Protein AF-A0A3M2DP57-F1 (afdb_monomer_lite)

Foldseek 3Di:
DDDDDDDDDDDDPPPDDDDPPDDPDDDDPPPPDDDDDPPDPDDDDDPDDPDPDPPPDPQQDQQDCLPDQPQHHNRNPVDHSPVDPCAWDQCAQLGHRNHQDDPQFDWTRHGSDTDTDGGHVQFADPDPVGPGGHDGPPDPPRDPPGSDD

Radius of gyration: 32.66 Å; chains: 1; bounding box: 41×70×86 Å

pLDDT: mean 77.02, std 17.1, range [43.59, 98.0]

Secondary structure (DSSP, 8-state):
--PPPPP---------------------------------S------S-----TTS-PPP---SSS-S-SSS-SS-SSSTTTTS-TTT-TTSSSSTT-----TTEEEEEETTEEEEEEEPTTEE---TTSSS--EESSPSS--SS-S--

Sequence (149 aa):
MRAAEAPVTRWPLALAIVAAAGCSLEPFTLRFGGGAADAGPGAADAAADAGPRPDAAPPCVPVGPDDQCDEIDNDCNGIVDDAFDKQTDGNNCGVCGHRCASPGAIEQCVGGTCQFVECQPGFADLDPAAPGCEYLCPVFPPAPEDCNG

Structure (mmCIF, N/CA/C/O backbone):
data_AF-A0A3M2DP57-F1
#
_entry.id   AF-A0A3M2DP57-F1
#
loop_
_atom_site.group_PDB
_atom_site.id
_atom_site.type_symbol
_atom_site.label_atom_id
_atom_site.label_alt_id
_atom_site.label_comp_id
_atom_site.label_asym_id
_atom_site.label_entity_id
_atom_site.label_seq_id
_atom_site.pdbx_PDB_ins_code
_atom_site.Cartn_x
_atom_site.Cartn_y
_atom_site.Cartn_z
_atom_site.occupancy
_atom_site.B_iso_or_equiv
_atom_site.auth_seq_id
_atom_site.auth_comp_id
_atom_site.auth_asym_id
_atom_site.auth_atom_id
_atom_site.pdbx_PDB_model_num
ATOM 1 N N . MET A 1 1 ? -19.894 58.120 36.340 1.00 43.59 1 MET A N 1
ATOM 2 C CA . MET A 1 1 ? -19.537 59.229 35.433 1.00 43.59 1 MET A CA 1
ATOM 3 C C . MET A 1 1 ? -18.801 58.633 34.241 1.00 43.59 1 MET A C 1
ATOM 5 O O . MET A 1 1 ? -17.754 58.045 34.443 1.00 43.59 1 MET A O 1
ATOM 9 N N . ARG A 1 2 ? -19.449 58.699 33.069 1.00 51.62 2 ARG A N 1
ATOM 10 C CA . ARG A 1 2 ? -18.953 58.580 31.682 1.00 51.62 2 ARG A CA 1
ATOM 11 C C . ARG A 1 2 ? -17.757 57.647 31.405 1.00 51.62 2 ARG A C 1
ATOM 13 O O . ARG A 1 2 ? -16.611 58.056 31.531 1.00 51.62 2 ARG A O 1
ATOM 20 N N . ALA A 1 3 ? -18.057 56.449 30.900 1.00 49.97 3 ALA A N 1
ATOM 21 C CA . ALA A 1 3 ? -17.155 55.732 30.002 1.00 49.97 3 ALA A CA 1
ATOM 22 C C . ALA A 1 3 ? -17.168 56.444 28.636 1.00 49.97 3 ALA A C 1
ATOM 24 O O . ALA A 1 3 ? -18.238 56.799 28.142 1.00 49.97 3 ALA A O 1
ATOM 25 N N . ALA A 1 4 ? -15.989 56.726 28.085 1.00 53.91 4 ALA A N 1
ATOM 26 C CA . ALA A 1 4 ? -15.819 57.393 26.801 1.00 53.91 4 ALA A CA 1
ATOM 27 C C . ALA A 1 4 ? -16.024 56.393 25.653 1.00 53.91 4 ALA A C 1
ATOM 29 O O . ALA A 1 4 ? -15.380 55.347 25.608 1.00 53.91 4 ALA A O 1
ATOM 30 N N . GLU A 1 5 ? -16.929 56.724 24.738 1.00 56.44 5 GLU A N 1
ATOM 31 C CA . GLU A 1 5 ? -17.219 55.971 23.520 1.00 56.44 5 GLU A CA 1
ATOM 32 C C . GLU A 1 5 ? -16.161 56.326 22.458 1.00 56.44 5 GLU A C 1
ATOM 34 O O . GLU A 1 5 ? -15.931 57.503 22.173 1.00 56.44 5 GLU A O 1
ATOM 39 N N . ALA A 1 6 ? -15.478 55.327 21.893 1.00 59.09 6 ALA A N 1
ATOM 40 C CA . ALA A 1 6 ? -14.513 55.535 20.813 1.00 59.09 6 ALA A CA 1
ATOM 41 C C . ALA A 1 6 ? -15.238 55.745 19.462 1.00 59.09 6 ALA A C 1
ATOM 43 O O . ALA A 1 6 ? -16.198 55.025 19.174 1.00 59.09 6 ALA A O 1
ATOM 44 N N . PRO A 1 7 ? -14.802 56.688 18.604 1.00 58.41 7 PRO A N 1
ATOM 45 C CA . PRO A 1 7 ? -15.448 56.938 17.320 1.00 58.41 7 PRO A CA 1
ATOM 46 C C . PRO A 1 7 ? -15.090 55.856 16.291 1.00 58.41 7 PRO A C 1
ATOM 48 O O . PRO A 1 7 ? -13.930 55.687 15.916 1.00 58.41 7 PRO A O 1
ATOM 51 N N . VAL A 1 8 ? -16.106 55.146 15.797 1.00 61.19 8 VAL A N 1
ATOM 52 C CA . VAL A 1 8 ? -15.981 54.182 14.695 1.00 61.19 8 VAL A CA 1
ATOM 53 C C . VAL A 1 8 ? -15.834 54.957 13.381 1.00 61.19 8 VAL A C 1
ATOM 55 O O . VAL A 1 8 ? -16.804 55.496 12.846 1.00 61.19 8 VAL A O 1
ATOM 58 N N . THR A 1 9 ? -14.612 55.055 12.861 1.00 55.94 9 THR A N 1
ATOM 59 C CA . THR A 1 9 ? -14.319 55.690 11.571 1.00 55.94 9 THR A CA 1
ATOM 60 C C . THR A 1 9 ? -14.750 54.774 10.425 1.00 55.94 9 THR A C 1
ATOM 62 O O . THR A 1 9 ? -14.180 53.714 10.183 1.00 55.94 9 THR A O 1
ATOM 65 N N . ARG A 1 10 ? -15.800 55.183 9.707 1.00 61.12 10 ARG A N 1
ATOM 66 C CA . ARG A 1 10 ? -16.290 54.509 8.498 1.00 61.12 10 ARG A CA 1
ATOM 67 C C . ARG A 1 10 ? -15.379 54.852 7.321 1.00 61.12 10 ARG A C 1
ATOM 69 O O . ARG A 1 10 ? -15.424 55.970 6.815 1.00 61.12 10 ARG A O 1
ATOM 76 N N . TRP A 1 11 ? -14.563 53.896 6.895 1.00 54.16 11 TRP A N 1
ATOM 77 C CA . TRP A 1 11 ? -13.796 53.993 5.654 1.00 54.16 11 TRP A CA 1
ATOM 78 C C . TRP A 1 11 ? -14.711 53.634 4.475 1.00 54.16 11 TRP A C 1
ATOM 80 O O . TRP A 1 11 ? -15.360 52.585 4.528 1.00 54.16 11 TRP A O 1
ATOM 90 N N . PRO A 1 12 ? -14.812 54.460 3.418 1.00 58.78 12 PRO A N 1
ATOM 91 C CA . PRO A 1 12 ? -15.545 54.061 2.228 1.00 58.78 12 PRO A CA 1
ATOM 92 C C . PRO A 1 12 ? -14.746 52.965 1.511 1.00 58.78 12 PRO A C 1
ATOM 94 O O . PRO A 1 12 ? -13.610 53.192 1.096 1.00 58.78 12 PRO A O 1
ATOM 97 N N . LEU A 1 13 ? -15.337 51.773 1.372 1.00 62.19 13 LEU A N 1
ATOM 98 C CA . LEU A 1 13 ? -14.846 50.743 0.456 1.00 62.19 13 LEU A CA 1
ATOM 99 C C . LEU A 1 13 ? -14.887 51.322 -0.967 1.00 62.19 13 LEU A C 1
ATOM 101 O O . LEU A 1 13 ? -15.946 51.399 -1.590 1.00 62.19 13 LEU A O 1
ATOM 105 N N . ALA A 1 14 ? -13.737 51.749 -1.479 1.00 62.31 14 ALA A N 1
ATOM 106 C CA . ALA A 1 14 ? -13.560 51.986 -2.900 1.00 62.31 14 ALA A CA 1
ATOM 107 C C . ALA A 1 14 ? -13.468 50.617 -3.588 1.00 62.31 14 ALA A C 1
ATOM 109 O O . ALA A 1 14 ? -12.487 49.891 -3.426 1.00 62.31 14 ALA A O 1
ATOM 110 N N . LEU A 1 15 ? -14.521 50.242 -4.315 1.00 63.38 15 LEU A N 1
ATOM 111 C CA . LEU A 1 15 ? -14.563 49.025 -5.118 1.00 63.38 15 LEU A CA 1
ATOM 112 C C . LEU A 1 15 ? -13.632 49.210 -6.328 1.00 63.38 15 LEU A C 1
ATOM 114 O O . LEU A 1 15 ? -13.990 49.862 -7.308 1.00 63.38 15 LEU A O 1
ATOM 118 N N . ALA A 1 16 ? -12.412 48.684 -6.237 1.00 62.88 16 ALA A N 1
ATOM 119 C CA . ALA A 1 16 ? -11.474 48.654 -7.351 1.00 62.88 16 ALA A CA 1
ATOM 120 C C . ALA A 1 16 ? -11.953 47.625 -8.389 1.00 62.88 16 ALA A C 1
ATOM 122 O O . ALA A 1 16 ? -11.955 46.422 -8.136 1.00 62.88 16 ALA A O 1
ATOM 123 N N . ILE A 1 17 ? -12.386 48.107 -9.555 1.00 68.25 17 ILE A N 1
ATOM 124 C CA . ILE A 1 17 ? -12.740 47.270 -10.705 1.00 68.25 17 ILE A CA 1
ATOM 125 C C . ILE A 1 17 ? -11.437 46.703 -11.283 1.00 68.25 17 ILE A C 1
ATOM 127 O O . ILE A 1 17 ? -10.665 47.423 -11.915 1.00 68.25 17 ILE A O 1
ATOM 131 N N . VAL A 1 18 ? -11.182 45.414 -11.055 1.00 69.75 18 VAL A N 1
ATOM 132 C CA . VAL A 1 18 ? -10.095 44.676 -11.711 1.00 69.75 18 VAL A CA 1
ATOM 133 C C . VAL A 1 18 ? -10.538 44.369 -13.141 1.00 69.75 18 VAL A C 1
ATOM 135 O O . VAL A 1 18 ? -11.398 43.522 -13.368 1.00 69.75 18 VAL A O 1
ATOM 138 N N . ALA A 1 19 ? -9.973 45.081 -14.115 1.00 65.31 19 ALA A N 1
ATOM 139 C CA . ALA A 1 19 ? -10.134 44.748 -15.524 1.00 65.31 19 ALA A CA 1
ATOM 140 C C . ALA A 1 19 ? -9.320 43.481 -15.829 1.00 65.31 19 ALA A C 1
ATOM 142 O O . ALA A 1 19 ? -8.095 43.526 -15.926 1.00 65.31 19 ALA A O 1
ATOM 143 N N . ALA A 1 20 ? -10.001 42.342 -15.953 1.00 62.62 20 ALA A N 1
ATOM 144 C CA . ALA A 1 20 ? -9.396 41.114 -16.445 1.00 62.62 20 ALA A CA 1
ATOM 145 C C . ALA A 1 20 ? -9.067 41.280 -17.937 1.00 62.62 20 ALA A C 1
ATOM 147 O O . ALA A 1 20 ? -9.943 41.179 -18.796 1.00 62.62 20 ALA A O 1
ATOM 148 N N . ALA A 1 21 ? -7.800 41.546 -18.253 1.00 66.62 21 ALA A N 1
ATOM 149 C CA . ALA A 1 21 ? -7.270 41.312 -19.587 1.00 66.62 21 ALA A CA 1
ATOM 150 C C . ALA A 1 21 ? -7.218 39.790 -19.795 1.00 66.62 21 ALA A C 1
ATOM 152 O O . ALA A 1 21 ? -6.297 39.121 -19.332 1.00 66.62 21 ALA A O 1
ATOM 153 N N . GLY A 1 22 ? -8.264 39.234 -20.408 1.00 62.00 22 GLY A N 1
ATOM 154 C CA . GLY A 1 22 ? -8.309 37.823 -20.773 1.00 62.00 22 GLY A CA 1
ATOM 155 C C . GLY A 1 22 ? -7.191 37.489 -21.760 1.00 62.00 22 GLY A C 1
ATOM 156 O O . GLY A 1 22 ? -6.996 38.194 -22.750 1.00 62.00 22 GLY A O 1
ATOM 157 N N . CYS A 1 23 ? -6.450 36.416 -21.495 1.00 65.19 23 CYS A N 1
ATOM 158 C CA . CYS A 1 23 ? -5.516 35.846 -22.457 1.00 65.19 23 CYS A CA 1
ATOM 159 C C . CYS A 1 23 ? -6.301 35.326 -23.673 1.00 65.19 23 CYS A C 1
ATOM 161 O O . CYS A 1 23 ? -7.215 34.516 -23.522 1.00 65.19 23 CYS A O 1
ATOM 163 N N . SER A 1 24 ? -5.946 35.780 -24.877 1.00 66.25 24 SER A N 1
ATOM 164 C CA . SER A 1 24 ? -6.467 35.220 -26.125 1.00 66.25 24 SER A CA 1
ATOM 165 C C . SER A 1 24 ? -5.824 33.852 -26.345 1.00 66.25 24 SER A C 1
ATOM 167 O O . SER A 1 24 ? -4.682 33.771 -26.788 1.00 66.25 24 SER A O 1
ATOM 169 N N . LEU A 1 25 ? -6.535 32.782 -25.994 1.00 63.25 25 LEU A N 1
ATOM 170 C CA . LEU A 1 25 ? -6.135 31.426 -26.357 1.00 63.25 25 LEU A CA 1
ATOM 171 C C . LEU A 1 25 ? -6.361 31.262 -27.862 1.00 63.25 25 LEU A C 1
ATOM 173 O O . LEU A 1 25 ? -7.502 31.271 -28.326 1.00 63.25 25 LEU A O 1
ATOM 177 N N . GLU A 1 26 ? -5.277 31.160 -28.628 1.00 64.81 26 GLU A N 1
ATOM 178 C CA . GLU A 1 26 ? -5.367 30.814 -30.042 1.00 64.81 26 GLU A CA 1
ATOM 179 C C . GLU A 1 26 ? -5.900 29.378 -30.166 1.00 64.81 26 GLU A C 1
ATOM 181 O O . GLU A 1 26 ? -5.343 28.457 -29.559 1.00 64.81 26 GLU A O 1
ATOM 186 N N . PRO A 1 27 ? -6.994 29.155 -30.913 1.00 63.81 27 PRO A N 1
ATOM 187 C CA . PRO A 1 27 ? -7.506 27.816 -31.129 1.00 63.81 27 PRO A CA 1
ATOM 188 C C . PRO A 1 27 ? -6.470 27.024 -31.927 1.00 63.81 27 PRO A C 1
ATOM 190 O O . PRO A 1 27 ? -6.084 27.406 -33.033 1.00 63.81 27 PRO A O 1
ATOM 193 N N . PHE A 1 28 ? -6.034 25.900 -31.366 1.00 58.75 28 PHE A N 1
ATOM 194 C CA . PHE A 1 28 ? -5.302 24.864 -32.081 1.00 58.75 28 PHE A CA 1
ATOM 195 C C . PHE A 1 28 ? -6.078 24.525 -33.361 1.00 58.75 28 PHE A C 1
ATOM 197 O O . PHE A 1 28 ? -7.156 23.933 -33.331 1.00 58.75 28 PHE A O 1
ATOM 204 N N . THR A 1 29 ? -5.555 24.929 -34.517 1.00 58.56 29 THR A N 1
ATOM 205 C CA . THR A 1 29 ? -6.132 24.524 -35.798 1.00 58.56 29 THR A CA 1
ATOM 206 C C . THR A 1 29 ? -5.654 23.112 -36.098 1.00 58.56 29 THR A C 1
ATOM 208 O O . THR A 1 29 ? -4.724 22.882 -36.866 1.00 58.56 29 THR A O 1
ATOM 211 N N . LEU A 1 30 ? -6.304 22.125 -35.479 1.00 54.03 30 LEU A N 1
ATOM 212 C CA . LEU A 1 30 ? -6.246 20.761 -35.984 1.00 54.03 30 LEU A CA 1
ATOM 213 C C . LEU A 1 30 ? -6.948 20.765 -37.341 1.00 54.03 30 LEU A C 1
ATOM 215 O O . LEU A 1 30 ? -8.173 20.682 -37.441 1.00 54.03 30 LEU A O 1
ATOM 219 N N . ARG A 1 31 ? -6.154 20.935 -38.399 1.00 60.22 31 ARG A N 1
ATOM 220 C CA . ARG A 1 31 ? -6.583 20.818 -39.789 1.00 60.22 31 ARG A CA 1
ATOM 221 C C . ARG A 1 31 ? -6.932 19.358 -40.071 1.00 60.22 31 ARG A C 1
ATOM 223 O O . ARG A 1 31 ? -6.192 18.641 -40.731 1.00 60.22 31 ARG A O 1
ATOM 230 N N . PHE A 1 32 ? -8.096 18.931 -39.598 1.00 58.50 32 PHE A N 1
ATOM 231 C CA . PHE A 1 32 ? -8.796 17.763 -40.109 1.00 58.50 32 PHE A CA 1
ATOM 232 C C . PHE A 1 32 ? -9.447 18.150 -41.442 1.00 58.50 32 PHE A C 1
ATOM 234 O O . PHE A 1 32 ? -10.634 18.449 -41.526 1.00 58.50 32 PHE A O 1
ATOM 241 N N . GLY A 1 33 ? -8.628 18.218 -42.488 1.00 51.97 33 GLY A N 1
ATOM 242 C CA . GLY A 1 33 ? -9.067 18.298 -43.878 1.00 51.97 33 GLY A CA 1
ATOM 243 C C . GLY A 1 33 ? -8.444 17.131 -44.628 1.00 51.97 33 GLY A C 1
ATOM 244 O O . GLY A 1 33 ? -7.235 17.121 -44.825 1.00 51.97 33 GLY A O 1
ATOM 245 N N . GLY A 1 34 ? -9.262 16.128 -44.943 1.00 59.47 34 GLY A N 1
ATOM 246 C CA . GLY A 1 34 ? -8.829 14.823 -45.431 1.00 59.47 34 GLY A CA 1
ATOM 247 C C . GLY A 1 34 ? -8.303 14.770 -46.870 1.00 59.47 34 GLY A C 1
ATOM 248 O O . GLY A 1 34 ? -8.452 15.707 -47.653 1.00 59.47 34 GLY A O 1
ATOM 249 N N . GLY A 1 35 ? -7.752 13.592 -47.185 1.00 53.16 35 GLY A N 1
ATOM 250 C CA . GLY A 1 35 ? -7.231 13.158 -48.487 1.00 53.16 35 GLY A CA 1
ATOM 251 C C . GLY A 1 35 ? -5.698 13.092 -48.464 1.00 53.16 35 GLY A C 1
ATOM 252 O O . GLY A 1 35 ? -5.065 14.114 -48.264 1.00 53.16 35 GLY A O 1
ATOM 253 N N . ALA A 1 36 ? -5.014 11.960 -48.621 1.00 56.41 36 ALA A N 1
ATOM 254 C CA . ALA A 1 36 ? -5.381 10.701 -49.247 1.00 56.41 36 ALA A CA 1
ATOM 255 C C . ALA A 1 36 ? -4.706 9.526 -48.522 1.00 56.41 36 ALA A C 1
ATOM 257 O O . ALA A 1 36 ? -3.562 9.615 -48.081 1.00 56.41 36 ALA A O 1
ATOM 258 N N . ALA A 1 37 ? -5.444 8.426 -48.407 1.00 57.41 37 ALA A N 1
ATOM 259 C CA . ALA A 1 37 ? -4.877 7.132 -48.092 1.00 57.41 37 ALA A CA 1
ATOM 260 C C . ALA A 1 37 ? -4.256 6.564 -49.372 1.00 57.41 37 ALA A C 1
ATOM 262 O O . ALA A 1 37 ? -4.994 6.195 -50.279 1.00 57.41 37 ALA A O 1
ATOM 263 N N . ASP A 1 38 ? -2.932 6.452 -49.403 1.00 55.62 38 ASP A N 1
ATOM 264 C CA . ASP A 1 38 ? -2.223 5.534 -50.294 1.00 55.62 38 ASP A CA 1
ATOM 265 C C . ASP A 1 38 ? -1.556 4.457 -49.430 1.00 55.62 38 ASP A C 1
ATOM 267 O O . ASP A 1 38 ? -0.339 4.388 -49.277 1.00 55.62 38 ASP A O 1
ATOM 271 N N . ALA A 1 39 ? -2.385 3.611 -48.813 1.00 57.97 39 ALA A N 1
ATOM 272 C CA . ALA A 1 39 ? -1.919 2.347 -48.262 1.00 57.97 39 ALA A CA 1
ATOM 273 C C . ALA A 1 39 ? -1.756 1.356 -49.424 1.00 57.97 39 ALA A C 1
ATOM 275 O O . ALA A 1 39 ? -2.674 0.608 -49.763 1.00 57.97 39 ALA A O 1
ATOM 276 N N . GLY A 1 40 ? -0.592 1.386 -50.075 1.00 53.91 40 GLY A N 1
ATOM 277 C CA . GLY A 1 40 ? -0.171 0.298 -50.954 1.00 53.91 40 GLY A CA 1
ATOM 278 C C . GLY A 1 40 ? 0.056 -0.987 -50.141 1.00 53.91 40 GLY A C 1
ATOM 279 O O . GLY A 1 40 ? 0.523 -0.910 -49.001 1.00 53.91 40 GLY A O 1
ATOM 280 N N . PRO A 1 41 ? -0.256 -2.182 -50.675 1.00 58.31 41 PRO A N 1
ATOM 281 C CA . PRO A 1 41 ? 0.013 -3.425 -49.975 1.00 58.31 41 PRO A CA 1
ATOM 282 C C . PRO A 1 41 ? 1.495 -3.758 -50.155 1.00 58.31 41 PRO A C 1
ATOM 284 O O . PRO A 1 41 ? 1.904 -4.264 -51.197 1.00 58.31 41 PRO A O 1
ATOM 287 N N . GLY A 1 42 ? 2.309 -3.441 -49.153 1.00 56.91 42 GLY A N 1
ATOM 288 C CA . GLY A 1 42 ? 3.719 -3.824 -49.147 1.00 56.91 42 GLY A CA 1
ATOM 289 C C . GLY A 1 42 ? 4.621 -2.779 -48.519 1.00 56.91 42 GLY A C 1
ATOM 290 O O . GLY A 1 42 ? 5.307 -2.048 -49.221 1.00 56.91 42 GLY A O 1
ATOM 291 N N . ALA A 1 43 ? 4.655 -2.758 -47.193 1.00 52.19 43 ALA A N 1
ATOM 292 C CA . ALA A 1 43 ? 5.807 -2.264 -46.454 1.00 52.19 43 ALA A CA 1
ATOM 293 C C . ALA A 1 43 ? 6.052 -3.223 -45.285 1.00 52.19 43 ALA A C 1
ATOM 295 O O . ALA A 1 43 ? 5.729 -2.944 -44.134 1.00 52.19 43 ALA A O 1
ATOM 296 N N . ALA A 1 44 ? 6.566 -4.406 -45.623 1.00 56.47 44 ALA A N 1
ATOM 297 C CA . ALA A 1 44 ? 7.563 -5.006 -44.758 1.00 56.47 44 ALA A CA 1
ATOM 298 C C . ALA A 1 44 ? 8.821 -4.133 -44.899 1.00 56.47 44 ALA A C 1
ATOM 300 O O . ALA A 1 44 ? 9.171 -3.742 -46.011 1.00 56.47 44 ALA A O 1
ATOM 301 N N . ASP A 1 45 ? 9.441 -3.819 -43.766 1.00 60.91 45 ASP A N 1
ATOM 302 C CA . ASP A 1 45 ? 10.787 -3.252 -43.638 1.00 60.91 45 ASP A CA 1
ATOM 303 C C . ASP A 1 45 ? 10.958 -1.745 -43.912 1.00 60.91 45 ASP 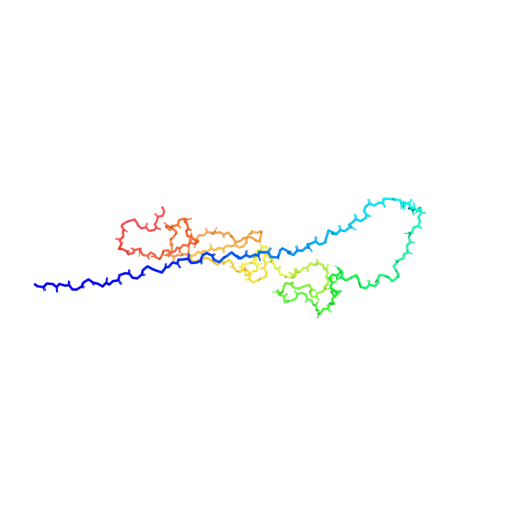A C 1
ATOM 305 O O . ASP A 1 45 ? 11.366 -1.303 -44.983 1.00 60.91 45 ASP A O 1
ATOM 309 N N . ALA A 1 46 ? 10.775 -0.955 -42.850 1.00 54.00 46 ALA A N 1
ATOM 310 C CA . ALA A 1 46 ? 11.559 0.263 -42.623 1.00 54.00 46 ALA A CA 1
ATOM 311 C C . ALA A 1 46 ? 11.783 0.481 -41.116 1.00 54.00 46 ALA A C 1
ATOM 313 O O . ALA A 1 46 ? 11.376 1.482 -40.530 1.00 54.00 46 ALA A O 1
ATOM 314 N N . ALA A 1 47 ? 12.441 -0.487 -40.476 1.00 59.53 47 ALA A N 1
ATOM 315 C CA . ALA A 1 47 ? 13.214 -0.228 -39.268 1.00 59.53 47 ALA A CA 1
ATOM 316 C C . ALA A 1 47 ? 14.579 0.342 -39.690 1.00 59.53 47 ALA A C 1
ATOM 318 O O . ALA A 1 47 ? 15.582 -0.363 -39.722 1.00 59.53 47 ALA A O 1
ATOM 319 N N . ALA A 1 48 ? 14.596 1.609 -40.085 1.00 56.81 48 ALA A N 1
ATOM 320 C CA . ALA A 1 48 ? 15.796 2.430 -40.176 1.00 56.81 48 ALA A CA 1
ATOM 321 C C . ALA A 1 48 ? 15.328 3.886 -40.088 1.00 56.81 48 ALA A C 1
ATOM 323 O O . ALA A 1 48 ? 14.489 4.306 -40.876 1.00 56.81 48 ALA A O 1
ATOM 324 N N . ASP A 1 49 ? 15.820 4.617 -39.092 1.00 57.88 49 ASP A N 1
ATOM 325 C CA . ASP A 1 49 ? 15.493 6.022 -38.804 1.00 57.88 49 ASP A CA 1
ATOM 326 C C . ASP A 1 49 ? 14.128 6.321 -38.166 1.00 57.88 49 ASP A C 1
ATOM 328 O O . ASP A 1 49 ? 13.524 7.373 -38.382 1.00 57.88 49 ASP A O 1
ATOM 332 N N . ALA A 1 50 ? 13.706 5.479 -37.220 1.00 58.34 50 ALA A N 1
ATOM 333 C CA . ALA A 1 50 ? 13.002 6.025 -36.064 1.00 58.34 50 ALA A CA 1
ATOM 334 C C . ALA A 1 50 ? 14.040 6.728 -35.175 1.00 58.34 50 ALA A C 1
ATOM 336 O O . ALA A 1 50 ? 14.599 6.131 -34.257 1.00 58.34 50 ALA A O 1
ATOM 337 N N . GLY A 1 51 ? 14.329 7.999 -35.471 1.00 57.22 51 GLY A N 1
ATOM 338 C CA . GLY A 1 51 ? 14.970 8.876 -34.492 1.00 57.22 51 GLY A CA 1
ATOM 339 C C . GLY A 1 51 ? 14.179 8.864 -33.172 1.00 57.22 51 GLY A C 1
ATOM 340 O O . GLY A 1 51 ? 13.004 8.474 -33.180 1.00 57.22 51 GLY A O 1
ATOM 341 N N . PRO A 1 52 ? 14.784 9.269 -32.039 1.00 57.84 52 PRO A N 1
ATOM 342 C CA . PRO A 1 52 ? 14.095 9.283 -30.755 1.00 57.84 52 PRO A CA 1
ATOM 343 C C . PRO A 1 52 ? 12.801 10.072 -30.914 1.00 57.84 52 PRO A C 1
ATOM 345 O O . PRO A 1 52 ? 12.826 11.271 -31.202 1.00 57.84 52 PRO A O 1
ATOM 348 N N . ARG A 1 53 ? 11.658 9.390 -30.803 1.00 54.00 53 ARG A N 1
ATOM 349 C CA . ARG A 1 53 ? 10.386 10.097 -30.719 1.00 54.00 53 ARG A CA 1
ATOM 350 C C . ARG A 1 53 ? 10.485 10.922 -29.433 1.00 54.00 53 ARG A C 1
ATOM 352 O O . ARG A 1 53 ? 10.784 10.329 -28.401 1.00 54.00 53 ARG A O 1
ATOM 359 N N . PRO A 1 54 ? 10.267 12.243 -29.458 1.00 55.59 54 PRO A N 1
ATOM 360 C CA . PRO A 1 54 ? 10.290 13.058 -28.240 1.00 55.59 54 PRO A CA 1
ATOM 361 C C . PRO A 1 54 ? 9.207 12.634 -27.228 1.00 55.59 54 PRO A C 1
ATOM 363 O O . PRO A 1 54 ? 9.262 13.036 -26.071 1.00 55.59 54 PRO A O 1
ATOM 366 N N . ASP A 1 55 ? 8.274 11.784 -27.668 1.00 58.41 55 ASP A N 1
ATOM 367 C CA . ASP A 1 55 ? 7.195 11.194 -26.878 1.00 58.41 55 ASP A CA 1
ATOM 368 C C . ASP A 1 55 ? 7.469 9.723 -26.500 1.00 58.41 55 ASP A C 1
ATOM 370 O O . ASP A 1 55 ? 6.673 9.105 -25.795 1.00 58.41 55 ASP A O 1
ATOM 374 N N . ALA A 1 56 ? 8.567 9.129 -26.989 1.00 60.66 56 ALA A N 1
ATOM 375 C CA . ALA A 1 56 ? 9.045 7.864 -26.454 1.00 60.66 56 ALA A CA 1
ATOM 376 C C . ALA A 1 56 ? 9.731 8.177 -25.127 1.00 60.66 56 ALA A C 1
ATOM 378 O O . ALA A 1 56 ? 10.664 8.982 -25.091 1.00 60.66 56 ALA A O 1
ATOM 379 N N . ALA A 1 57 ? 9.266 7.538 -24.050 1.00 64.44 57 ALA A N 1
ATOM 380 C CA . ALA A 1 57 ? 10.023 7.468 -22.807 1.00 64.44 57 ALA A CA 1
ATOM 381 C C . ALA A 1 57 ? 11.504 7.193 -23.139 1.00 64.44 57 ALA A C 1
ATOM 383 O O . ALA A 1 57 ? 11.768 6.458 -24.104 1.00 64.44 57 ALA A O 1
ATOM 384 N N . PRO A 1 58 ? 12.462 7.816 -22.422 1.00 68.06 58 PRO A N 1
ATOM 385 C CA . PRO A 1 58 ? 13.878 7.598 -22.688 1.00 68.06 58 PRO A CA 1
ATOM 386 C C . PRO A 1 58 ? 14.142 6.093 -22.802 1.00 68.06 58 PRO A C 1
ATOM 388 O O . PRO A 1 58 ? 13.528 5.323 -22.058 1.00 68.06 58 PRO A O 1
ATOM 391 N N . PRO A 1 59 ? 14.986 5.657 -23.756 1.00 77.69 59 PRO A N 1
ATOM 392 C CA . PRO A 1 59 ? 15.255 4.240 -23.924 1.00 77.69 59 PRO A CA 1
ATOM 393 C C . PRO A 1 59 ? 15.729 3.687 -22.581 1.00 77.69 59 PRO A C 1
ATOM 395 O O . PRO A 1 59 ? 16.693 4.205 -22.016 1.00 77.69 59 PRO A O 1
ATOM 398 N N . CYS A 1 60 ? 15.021 2.682 -22.068 1.00 85.56 60 CYS A N 1
ATOM 399 C CA . CYS A 1 60 ? 15.457 1.953 -20.889 1.00 85.56 60 CYS A CA 1
ATOM 400 C C . CYS A 1 60 ? 16.848 1.380 -21.188 1.00 85.56 60 CYS A C 1
ATOM 402 O O . CYS A 1 60 ? 17.053 0.736 -22.222 1.00 85.56 60 CYS A O 1
ATOM 404 N N . VAL A 1 61 ? 17.820 1.684 -20.333 1.00 89.62 61 VAL A N 1
ATOM 405 C CA . VAL A 1 61 ? 19.179 1.149 -20.432 1.00 89.62 61 VAL A CA 1
ATOM 406 C C . VAL A 1 61 ? 19.337 0.167 -19.280 1.00 89.62 61 VAL A C 1
ATOM 408 O O . VAL A 1 61 ? 19.276 0.628 -18.143 1.00 89.62 61 VAL A O 1
ATOM 411 N N . PRO A 1 62 ? 19.564 -1.135 -19.539 1.00 91.69 62 PRO A N 1
ATOM 412 C CA . PRO A 1 62 ? 19.729 -2.104 -18.466 1.00 91.69 62 PRO A CA 1
ATOM 413 C C . PRO A 1 62 ? 20.924 -1.720 -17.595 1.00 91.69 62 PRO A C 1
ATOM 415 O O . PRO A 1 62 ? 22.063 -1.664 -18.075 1.00 91.69 62 PRO A O 1
ATOM 418 N N . VAL A 1 63 ? 20.664 -1.432 -16.325 1.00 90.94 63 VAL A N 1
ATOM 419 C CA . VAL A 1 63 ? 21.682 -1.092 -15.323 1.00 90.94 63 VAL A CA 1
ATOM 420 C C . VAL A 1 63 ? 22.022 -2.281 -14.426 1.00 90.94 63 VAL A C 1
ATOM 422 O O . VAL A 1 63 ? 23.048 -2.247 -13.745 1.00 90.94 63 VAL A O 1
ATOM 425 N N . GLY A 1 64 ? 21.230 -3.354 -14.470 1.00 90.69 64 GLY A N 1
ATOM 426 C CA . GLY A 1 64 ? 21.445 -4.554 -13.668 1.00 90.69 64 GLY A CA 1
ATOM 427 C C . GLY A 1 64 ? 20.236 -5.489 -13.675 1.00 90.69 64 GLY A C 1
ATOM 428 O O . GLY A 1 64 ? 19.340 -5.307 -14.491 1.00 90.69 64 GLY A O 1
ATOM 429 N N . PRO A 1 65 ? 20.222 -6.516 -12.808 1.00 92.50 65 PRO A N 1
ATOM 430 C CA . PRO A 1 65 ? 18.982 -7.194 -12.453 1.00 92.50 65 PRO A CA 1
ATOM 431 C C . PRO A 1 65 ? 18.073 -6.253 -11.653 1.00 92.50 65 PRO A C 1
ATOM 433 O O . PRO A 1 65 ? 18.541 -5.270 -11.077 1.00 92.50 65 PRO A O 1
ATOM 436 N N . ASP A 1 66 ? 16.798 -6.608 -11.559 1.00 92.62 66 ASP A N 1
ATOM 437 C CA . ASP A 1 66 ? 15.792 -5.842 -10.826 1.00 92.62 66 ASP A CA 1
ATOM 438 C C . ASP A 1 66 ? 15.854 -6.104 -9.308 1.00 92.62 66 ASP A C 1
ATOM 440 O O . ASP A 1 66 ? 14.936 -6.620 -8.682 1.00 92.62 66 ASP A O 1
ATOM 444 N N . ASP A 1 67 ? 17.013 -5.845 -8.701 1.00 93.00 67 ASP A N 1
ATOM 445 C CA . ASP A 1 67 ? 17.316 -6.153 -7.295 1.00 93.00 67 ASP A CA 1
ATOM 446 C C . ASP A 1 67 ? 17.044 -4.998 -6.320 1.00 93.00 67 ASP A C 1
ATOM 448 O O . 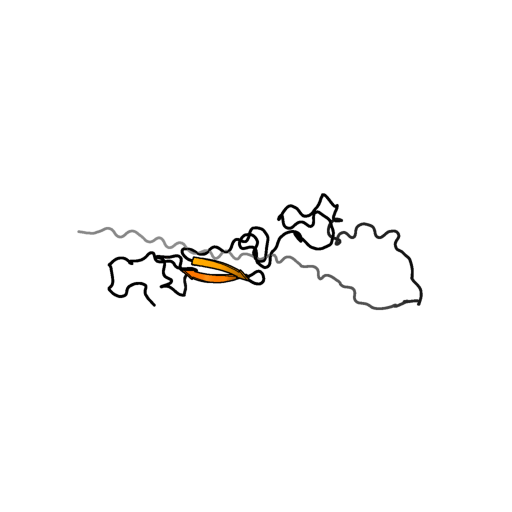ASP A 1 67 ? 17.324 -5.099 -5.119 1.00 93.00 67 ASP A O 1
ATOM 452 N N . GLN A 1 68 ? 16.474 -3.911 -6.829 1.00 93.12 68 GLN A N 1
ATOM 453 C CA . GLN A 1 68 ? 16.060 -2.728 -6.088 1.00 93.12 68 GLN A CA 1
ATOM 454 C C . GLN A 1 68 ? 14.570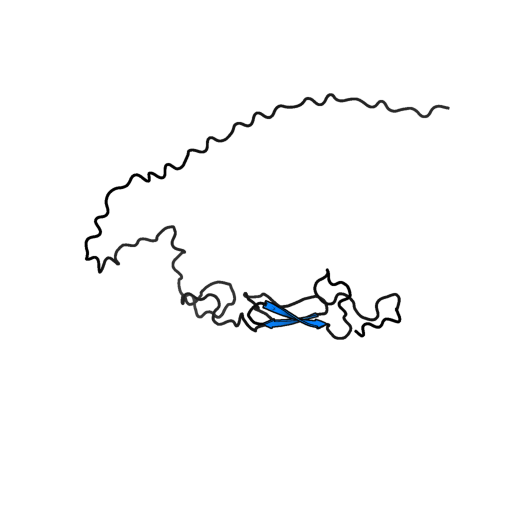 -2.514 -6.327 1.00 93.12 68 GLN A C 1
ATOM 456 O O . GLN A 1 68 ? 14.119 -2.635 -7.450 1.00 93.12 68 GLN A O 1
ATOM 461 N N . CYS A 1 69 ? 13.819 -2.249 -5.256 1.00 94.12 69 CYS A N 1
ATOM 462 C CA . CYS A 1 69 ? 12.390 -1.941 -5.332 1.00 94.12 69 CYS A CA 1
ATOM 463 C C . CYS A 1 69 ? 12.255 -0.414 -5.408 1.00 94.12 69 CYS A C 1
ATOM 465 O O . CYS A 1 69 ? 11.944 0.235 -4.402 1.00 94.12 69 CYS A O 1
ATOM 467 N N . ASP A 1 70 ? 12.652 0.167 -6.537 1.00 93.62 70 ASP A N 1
ATOM 468 C CA . ASP A 1 70 ? 12.801 1.614 -6.737 1.00 93.62 70 ASP A CA 1
ATOM 469 C C . ASP A 1 70 ? 11.836 2.195 -7.780 1.00 93.62 70 ASP A C 1
ATOM 471 O O . ASP A 1 70 ? 11.912 3.390 -8.080 1.00 93.62 70 ASP A O 1
ATOM 475 N N . GLU A 1 71 ? 10.881 1.387 -8.248 1.00 92.94 71 GLU A N 1
ATOM 476 C CA . GLU A 1 71 ? 9.896 1.740 -9.274 1.00 92.94 71 GLU A CA 1
ATOM 477 C C . GLU A 1 71 ? 10.526 1.997 -10.655 1.00 92.94 71 GLU A C 1
ATOM 479 O O . GLU A 1 71 ? 9.922 2.657 -11.513 1.00 92.94 71 GLU A O 1
ATOM 484 N N . ILE A 1 72 ? 11.726 1.459 -10.895 1.00 92.06 72 ILE A N 1
ATOM 485 C CA . ILE A 1 72 ? 12.442 1.513 -12.171 1.00 92.06 72 ILE A CA 1
ATOM 486 C C . ILE A 1 72 ? 12.625 0.086 -12.701 1.00 92.06 72 ILE A C 1
ATOM 488 O O . ILE A 1 72 ? 12.855 -0.852 -11.959 1.00 92.06 72 ILE A O 1
ATOM 492 N N . ASP A 1 73 ? 12.504 -0.079 -14.018 1.00 92.50 73 ASP A N 1
ATOM 493 C CA . ASP A 1 73 ? 12.815 -1.338 -14.699 1.00 92.50 73 ASP A CA 1
ATOM 494 C C . ASP A 1 73 ? 14.328 -1.395 -14.971 1.00 92.50 73 ASP A C 1
ATOM 496 O O . ASP A 1 73 ? 14.819 -0.829 -15.956 1.00 92.50 73 ASP A O 1
ATOM 500 N N . ASN A 1 74 ? 15.087 -2.007 -14.060 1.00 93.12 74 ASN A N 1
ATOM 501 C CA . ASN A 1 74 ? 16.550 -1.993 -14.127 1.00 93.12 74 ASN A CA 1
ATOM 502 C C . ASN A 1 74 ? 17.124 -2.985 -15.146 1.00 93.12 74 ASN A C 1
ATOM 504 O O . ASN A 1 74 ? 18.261 -2.791 -15.603 1.00 93.12 74 ASN A O 1
ATOM 508 N N . ASP A 1 75 ? 16.353 -4.004 -15.533 1.00 93.75 75 ASP A N 1
ATOM 509 C CA . ASP A 1 75 ? 16.741 -5.023 -16.514 1.00 93.75 75 ASP A CA 1
ATOM 510 C C . ASP A 1 75 ? 16.103 -4.816 -17.907 1.00 93.75 75 ASP A C 1
ATOM 512 O O . ASP A 1 75 ? 16.494 -5.468 -18.884 1.00 93.75 75 ASP A O 1
ATOM 516 N N . CYS A 1 76 ? 15.213 -3.830 -18.022 1.00 93.69 76 CYS A N 1
ATOM 517 C CA . CYS A 1 76 ? 14.474 -3.421 -19.212 1.00 93.69 76 CYS A CA 1
ATOM 518 C C . CYS A 1 76 ? 13.615 -4.528 -19.830 1.00 93.69 76 CYS A C 1
ATOM 520 O O . CYS A 1 76 ? 13.483 -4.597 -21.063 1.00 93.69 76 CYS A O 1
ATOM 522 N N . ASN A 1 77 ? 13.044 -5.409 -19.010 1.00 92.75 77 ASN A N 1
ATOM 523 C CA . ASN A 1 77 ? 12.184 -6.495 -19.474 1.00 92.75 77 ASN A CA 1
ATOM 524 C C . ASN A 1 77 ? 10.715 -6.067 -19.696 1.00 92.75 77 ASN A C 1
ATOM 526 O O . ASN A 1 77 ? 9.924 -6.827 -20.268 1.00 92.75 77 ASN A O 1
ATOM 530 N N . GLY A 1 78 ? 10.366 -4.829 -19.331 1.00 91.31 78 GLY A N 1
ATOM 531 C CA . GLY A 1 78 ? 9.037 -4.238 -19.472 1.00 91.31 78 GLY A CA 1
ATOM 532 C C . GLY A 1 78 ? 8.133 -4.422 -18.253 1.00 91.31 78 GLY A C 1
ATOM 533 O O . GLY A 1 78 ? 6.959 -4.042 -18.317 1.00 91.31 78 GLY A O 1
ATOM 534 N N . ILE A 1 79 ? 8.643 -4.998 -17.165 1.00 91.12 79 ILE A N 1
ATOM 535 C CA . ILE A 1 79 ? 7.950 -5.186 -15.893 1.00 91.12 79 ILE A CA 1
ATOM 536 C C . ILE A 1 79 ? 8.804 -4.536 -14.805 1.00 91.12 79 ILE A C 1
ATOM 538 O O . ILE A 1 79 ? 9.954 -4.887 -14.619 1.00 91.12 79 ILE A O 1
ATOM 542 N N . VAL A 1 80 ? 8.221 -3.577 -14.089 1.00 92.81 80 VAL A N 1
ATOM 543 C CA . VAL A 1 80 ? 8.911 -2.815 -13.038 1.00 92.81 80 VAL A CA 1
ATOM 544 C C . VAL A 1 80 ? 8.922 -3.592 -11.714 1.00 92.81 80 VAL A C 1
ATOM 546 O O . VAL A 1 80 ? 7.865 -4.081 -11.284 1.00 92.81 80 VAL A O 1
ATOM 549 N N . ASP A 1 81 ? 10.079 -3.654 -11.053 1.00 94.12 81 ASP A N 1
ATOM 550 C CA . ASP A 1 81 ? 10.396 -4.369 -9.804 1.00 94.12 81 ASP A CA 1
ATOM 551 C C . ASP A 1 81 ? 9.840 -5.809 -9.782 1.00 94.12 81 ASP A C 1
ATOM 553 O O . ASP A 1 81 ? 9.139 -6.209 -8.840 1.00 94.12 81 ASP A O 1
ATOM 557 N N . ASP A 1 82 ? 10.037 -6.576 -10.855 1.00 93.19 82 ASP A N 1
ATOM 558 C CA . ASP A 1 82 ? 9.409 -7.895 -11.049 1.00 93.19 82 ASP A CA 1
ATOM 559 C C . ASP A 1 82 ? 9.997 -8.997 -10.150 1.00 93.19 82 ASP A C 1
ATOM 561 O O . ASP A 1 82 ? 9.342 -10.011 -9.883 1.00 93.19 82 ASP A O 1
ATOM 565 N N . ALA A 1 83 ? 11.184 -8.758 -9.592 1.00 94.06 83 ALA A N 1
ATOM 566 C CA . ALA A 1 83 ? 11.801 -9.605 -8.577 1.00 94.06 83 ALA A CA 1
ATOM 567 C C . ALA A 1 83 ? 11.153 -9.473 -7.182 1.00 94.06 83 ALA A C 1
ATOM 569 O O . ALA A 1 83 ? 11.461 -10.270 -6.288 1.00 94.06 83 ALA A O 1
ATOM 570 N N . PHE A 1 84 ? 10.262 -8.496 -6.974 1.00 95.88 84 PHE A N 1
ATOM 571 C CA . PHE A 1 84 ? 9.604 -8.234 -5.693 1.00 95.88 84 PHE A CA 1
ATOM 572 C C . PHE A 1 84 ? 8.143 -8.694 -5.697 1.00 95.88 84 PHE A C 1
ATOM 574 O O . PHE A 1 84 ? 7.348 -8.344 -6.573 1.00 95.88 84 PHE A O 1
ATOM 581 N N . ASP A 1 85 ? 7.755 -9.456 -4.670 1.00 95.69 85 ASP A N 1
ATOM 582 C CA . ASP A 1 85 ? 6.381 -9.940 -4.529 1.00 95.69 85 ASP A CA 1
ATOM 583 C C . ASP A 1 85 ? 5.445 -8.834 -4.034 1.00 95.69 85 ASP A C 1
ATOM 585 O O . ASP A 1 85 ? 5.199 -8.672 -2.843 1.00 95.69 85 ASP A O 1
ATOM 589 N N . LYS A 1 86 ? 4.833 -8.121 -4.975 1.00 96.31 86 LYS A N 1
ATOM 590 C CA . LYS A 1 86 ? 3.839 -7.089 -4.666 1.00 96.31 86 LYS A CA 1
ATOM 591 C C . LYS A 1 86 ? 2.456 -7.640 -4.298 1.00 96.31 86 LYS A C 1
ATOM 593 O O . LYS A 1 86 ? 1.544 -6.862 -4.037 1.00 96.31 86 LYS A O 1
ATOM 598 N N . GLN A 1 87 ? 2.247 -8.955 -4.323 1.00 96.62 87 GLN A N 1
ATOM 599 C CA . GLN A 1 87 ? 0.938 -9.581 -4.109 1.00 96.62 87 GLN A CA 1
ATOM 600 C C . GLN A 1 87 ? 0.752 -10.102 -2.689 1.00 96.62 87 GLN A C 1
ATOM 602 O O . GLN A 1 87 ? -0.384 -10.090 -2.200 1.00 96.62 87 GLN A O 1
ATOM 607 N N . THR A 1 88 ? 1.831 -10.567 -2.052 1.00 96.56 88 THR A N 1
ATOM 608 C CA . THR A 1 88 ? 1.775 -11.149 -0.702 1.00 96.56 88 THR A CA 1
ATOM 609 C C . THR A 1 88 ? 2.837 -10.633 0.269 1.00 96.56 88 THR A C 1
ATOM 611 O O . THR A 1 88 ? 2.690 -10.841 1.476 1.00 96.56 88 THR A O 1
ATOM 614 N N . ASP A 1 89 ? 3.859 -9.899 -0.190 1.00 95.75 89 ASP A N 1
ATOM 615 C CA . ASP A 1 89 ? 4.819 -9.276 0.724 1.00 95.75 89 ASP A CA 1
ATOM 616 C C . ASP A 1 89 ? 4.173 -8.105 1.474 1.00 95.75 89 ASP A C 1
ATOM 618 O O . ASP A 1 89 ? 3.798 -7.082 0.899 1.00 95.75 89 ASP A O 1
ATOM 622 N N . GLY A 1 90 ? 4.095 -8.234 2.798 1.00 94.56 90 GLY A N 1
ATOM 623 C CA . GLY A 1 90 ? 3.578 -7.192 3.679 1.00 94.56 90 GLY A CA 1
ATOM 624 C C . GLY A 1 90 ? 4.397 -5.898 3.691 1.00 94.56 90 GLY A C 1
ATOM 625 O O . GLY A 1 90 ? 3.895 -4.911 4.223 1.00 94.56 90 GLY A O 1
ATOM 626 N N . ASN A 1 91 ? 5.619 -5.877 3.142 1.00 95.19 91 ASN A N 1
ATOM 627 C CA . ASN A 1 91 ? 6.454 -4.671 3.034 1.00 95.19 91 ASN A CA 1
ATOM 628 C C . ASN A 1 91 ? 6.408 -3.992 1.654 1.00 95.19 91 ASN A C 1
ATOM 630 O O . ASN A 1 91 ? 6.870 -2.858 1.544 1.00 95.19 91 ASN A O 1
ATOM 634 N N . ASN A 1 92 ? 5.870 -4.658 0.628 1.00 96.25 92 ASN A N 1
ATOM 635 C CA . ASN A 1 92 ? 5.822 -4.175 -0.759 1.00 96.25 92 ASN A CA 1
ATOM 636 C C . ASN A 1 92 ? 4.415 -4.336 -1.363 1.00 96.25 92 ASN A C 1
ATOM 638 O O . ASN A 1 92 ? 4.258 -4.630 -2.546 1.00 96.25 92 ASN A O 1
ATOM 642 N N . CYS A 1 93 ? 3.371 -4.211 -0.545 1.00 97.56 93 CYS A N 1
ATOM 643 C CA . CYS A 1 93 ? 2.028 -4.614 -0.933 1.00 97.56 93 CYS A CA 1
ATOM 644 C C . CYS A 1 93 ? 1.435 -3.682 -1.998 1.00 97.56 93 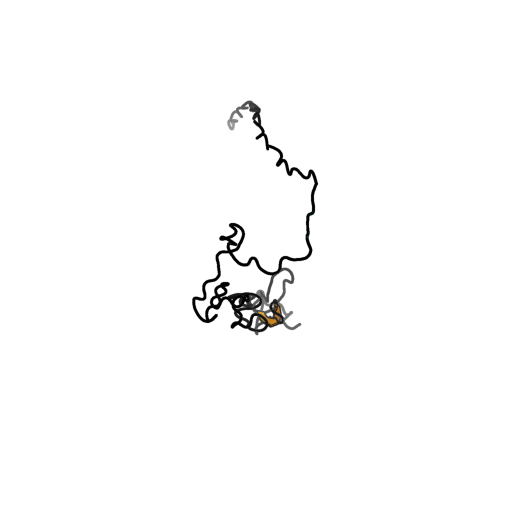CYS A C 1
ATOM 646 O O . CYS A 1 93 ? 1.195 -2.504 -1.755 1.00 97.56 93 CYS A O 1
ATOM 648 N N . GLY A 1 94 ? 1.201 -4.202 -3.199 1.00 95.62 94 GLY A N 1
ATOM 649 C CA . GLY A 1 94 ? 0.730 -3.444 -4.360 1.00 95.62 94 GLY A CA 1
ATOM 650 C C . GLY A 1 94 ? 1.814 -2.588 -5.023 1.00 95.62 94 GLY A C 1
ATOM 651 O O . GLY A 1 94 ? 1.846 -2.501 -6.249 1.00 95.62 94 GLY A O 1
ATOM 652 N N . VAL A 1 95 ? 2.725 -2.009 -4.239 1.00 95.12 95 VAL A N 1
ATOM 653 C CA . VAL A 1 95 ? 3.846 -1.182 -4.701 1.00 95.12 95 VAL A CA 1
ATOM 654 C C . VAL A 1 95 ? 5.030 -1.275 -3.733 1.00 95.12 95 VAL A C 1
ATOM 656 O O . VAL A 1 95 ? 4.862 -1.586 -2.550 1.00 95.12 95 VAL A O 1
ATOM 659 N N . CYS A 1 96 ? 6.232 -1.000 -4.235 1.00 96.25 96 CYS A N 1
ATOM 660 C CA . CYS A 1 96 ? 7.459 -0.992 -3.450 1.00 96.25 96 CYS A CA 1
ATOM 661 C C . CYS A 1 96 ? 7.362 -0.105 -2.206 1.00 96.25 96 CYS A C 1
ATOM 663 O O . CYS A 1 96 ? 6.871 1.022 -2.244 1.00 96.25 96 CYS A O 1
ATOM 665 N N . GLY A 1 97 ? 7.815 -0.633 -1.069 1.00 94.88 97 GLY A N 1
ATOM 666 C CA . GLY A 1 97 ? 7.815 0.075 0.212 1.00 94.88 97 GLY A CA 1
ATOM 667 C C . GLY A 1 97 ? 6.433 0.316 0.832 1.00 94.88 97 GLY A C 1
ATOM 668 O O . GLY A 1 97 ? 6.354 0.908 1.914 1.00 94.88 97 GLY A O 1
ATOM 669 N N . HIS A 1 98 ? 5.339 -0.134 0.207 1.00 95.50 98 HIS A N 1
ATOM 670 C CA . HIS A 1 98 ? 4.012 -0.043 0.804 1.00 95.50 98 HIS A CA 1
ATOM 671 C C . HIS A 1 98 ? 3.817 -1.134 1.852 1.00 95.50 98 HIS A C 1
ATOM 673 O O . HIS A 1 98 ? 3.405 -2.263 1.573 1.00 95.50 98 HIS A O 1
ATOM 679 N N . ARG A 1 99 ? 4.130 -0.775 3.095 1.00 95.62 99 ARG A N 1
ATOM 680 C CA . ARG A 1 99 ? 3.949 -1.659 4.236 1.00 95.62 99 ARG A CA 1
ATOM 681 C C . ARG A 1 99 ? 2.518 -1.596 4.763 1.00 95.62 99 ARG A 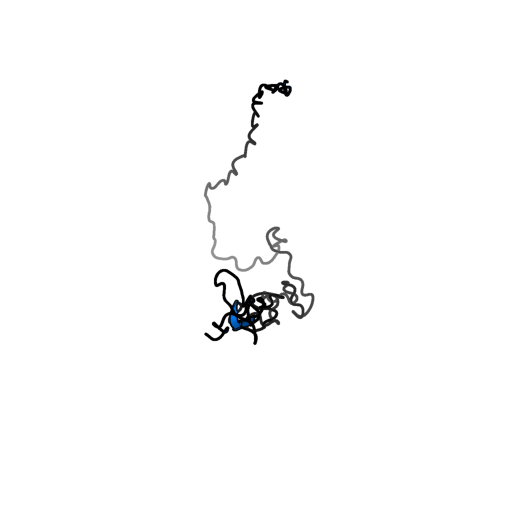C 1
ATOM 683 O O . ARG A 1 99 ? 2.061 -0.519 5.139 1.00 95.62 99 ARG A O 1
ATOM 690 N N . CYS A 1 100 ? 1.872 -2.753 4.906 1.00 94.75 100 CYS A N 1
ATOM 691 C CA . CYS A 1 100 ? 0.588 -2.853 5.602 1.00 94.75 100 CYS A CA 1
ATOM 692 C C . CYS A 1 100 ? 0.784 -2.549 7.094 1.00 94.75 100 CYS A C 1
ATOM 694 O O . CYS A 1 100 ? 1.499 -3.266 7.809 1.00 94.75 100 CYS A O 1
ATOM 696 N N . ALA A 1 101 ? 0.252 -1.414 7.540 1.00 92.06 101 ALA A N 1
ATOM 697 C CA . ALA A 1 101 ? 0.485 -0.878 8.869 1.00 92.06 101 ALA A CA 1
ATOM 698 C C . ALA A 1 101 ? -0.649 0.061 9.295 1.00 92.06 101 ALA A C 1
ATOM 700 O O . ALA A 1 101 ? -0.654 1.239 8.938 1.00 92.06 101 ALA A O 1
ATOM 701 N N . SER A 1 102 ? -1.528 -0.444 10.158 1.00 93.06 102 SER A N 1
ATOM 702 C CA . SER A 1 102 ? -2.520 0.358 10.876 1.00 93.06 102 SER A CA 1
ATOM 703 C C . SER A 1 102 ? -2.254 0.337 12.390 1.00 93.06 102 SER A C 1
ATOM 705 O O . SER A 1 102 ? -1.705 -0.646 12.904 1.00 93.06 102 SER A O 1
ATOM 707 N N . PRO A 1 103 ? -2.587 1.412 13.131 1.00 92.25 103 PRO A N 1
ATOM 708 C CA . PRO A 1 103 ? -2.391 1.477 14.579 1.00 92.25 103 PRO A CA 1
ATOM 709 C C . PRO A 1 103 ? -3.053 0.294 15.288 1.00 92.25 103 PRO A C 1
ATOM 711 O O . PRO A 1 103 ? -4.224 0.029 15.057 1.00 92.25 103 PRO A O 1
ATOM 714 N N . GLY A 1 104 ? -2.307 -0.435 16.124 1.00 91.94 104 GLY A N 1
ATOM 715 C CA . GLY A 1 104 ? -2.863 -1.522 16.939 1.00 91.94 104 GLY A CA 1
ATOM 716 C C . GLY A 1 104 ? -3.464 -2.700 16.160 1.00 91.94 104 GLY A C 1
ATOM 717 O O . GLY A 1 104 ? -4.046 -3.585 16.779 1.00 91.94 104 GLY A O 1
ATOM 718 N N . ALA A 1 105 ? -3.320 -2.752 14.834 1.00 95.25 105 ALA A N 1
ATOM 719 C CA . ALA A 1 105 ? -3.905 -3.784 13.985 1.00 95.25 105 ALA A CA 1
ATOM 720 C C . ALA A 1 105 ? -2.835 -4.703 13.382 1.00 95.25 105 ALA A C 1
ATOM 722 O O . ALA A 1 105 ? -1.675 -4.325 13.182 1.00 95.25 105 ALA A O 1
ATOM 723 N N . ILE A 1 106 ? -3.242 -5.934 13.097 1.00 94.50 106 ILE A N 1
ATOM 724 C CA . ILE A 1 106 ? -2.506 -6.894 12.285 1.00 94.50 106 ILE A CA 1
ATOM 725 C C . ILE A 1 106 ? -3.155 -6.889 10.903 1.00 94.50 106 ILE A C 1
ATOM 727 O O . ILE A 1 106 ? -4.348 -7.159 10.755 1.00 94.50 106 ILE A O 1
ATOM 731 N N . GLU A 1 107 ? -2.353 -6.584 9.890 1.00 96.12 107 GLU A N 1
ATOM 732 C CA . GLU A 1 107 ? -2.767 -6.569 8.491 1.00 96.12 107 GLU A CA 1
ATOM 733 C C . GLU A 1 107 ? -1.911 -7.534 7.673 1.00 96.12 107 GLU A C 1
ATOM 735 O O . GLU A 1 107 ? -0.763 -7.824 8.020 1.00 96.12 107 GLU A O 1
ATOM 740 N N . GLN A 1 108 ? -2.468 -8.009 6.565 1.00 96.06 108 GLN A N 1
ATOM 741 C CA . GLN A 1 108 ? -1.807 -8.903 5.619 1.00 96.06 108 GLN A CA 1
ATOM 742 C C . GLN A 1 108 ? -1.931 -8.367 4.195 1.00 96.06 108 GLN A C 1
ATOM 744 O O . GLN A 1 108 ? -2.951 -7.777 3.838 1.00 96.06 108 GLN A O 1
ATOM 749 N N . CYS A 1 109 ? -0.916 -8.606 3.365 1.00 98.00 109 CYS A N 1
ATOM 750 C CA . CYS A 1 109 ? -1.015 -8.319 1.942 1.00 98.00 109 CYS A CA 1
ATOM 751 C C . CYS A 1 109 ? -1.704 -9.479 1.222 1.00 98.00 109 CYS A C 1
ATOM 753 O O . CYS A 1 109 ? -1.219 -10.611 1.254 1.00 98.00 109 CYS A O 1
ATOM 755 N N . VAL A 1 110 ? -2.838 -9.207 0.579 1.00 97.69 110 VAL A N 1
ATOM 756 C CA . VAL A 1 110 ? -3.582 -10.204 -0.199 1.00 97.69 110 VAL A CA 1
ATOM 757 C C . VAL A 1 110 ? -3.977 -9.592 -1.532 1.00 97.69 110 VAL A C 1
ATOM 759 O O . VAL A 1 110 ? -4.792 -8.672 -1.590 1.00 97.69 110 VAL A O 1
ATOM 762 N N . GLY A 1 111 ? -3.395 -10.113 -2.613 1.00 96.81 111 GLY A N 1
ATOM 763 C CA . GLY A 1 111 ? -3.661 -9.623 -3.967 1.00 96.81 111 GLY A CA 1
ATOM 764 C C . GLY A 1 111 ? -3.212 -8.174 -4.165 1.00 96.81 111 GLY A C 1
ATOM 765 O O . GLY A 1 111 ? -3.901 -7.402 -4.829 1.00 96.81 111 GLY A O 1
ATOM 766 N N . GLY A 1 112 ? -2.114 -7.780 -3.511 1.00 96.88 112 GLY A N 1
ATOM 767 C CA . GLY A 1 112 ? -1.569 -6.422 -3.578 1.00 96.88 112 GLY A CA 1
ATOM 768 C C . GLY A 1 112 ? -2.405 -5.365 -2.861 1.00 96.88 112 GLY A C 1
ATOM 769 O O . GLY A 1 112 ? -2.266 -4.179 -3.138 1.00 96.88 112 GLY A O 1
ATOM 770 N N . THR A 1 113 ? -3.290 -5.779 -1.954 1.00 96.88 113 THR A N 1
ATOM 771 C CA . THR A 1 113 ? -4.051 -4.878 -1.083 1.00 96.88 113 THR A CA 1
ATOM 772 C C . THR A 1 113 ? -3.858 -5.283 0.372 1.00 96.88 113 THR A C 1
ATOM 774 O O . THR A 1 113 ? -3.943 -6.468 0.706 1.00 96.88 113 THR A O 1
ATOM 777 N N . CYS A 1 114 ? -3.625 -4.302 1.242 1.00 96.56 114 CYS A N 1
ATOM 778 C CA . CYS A 1 114 ? -3.585 -4.524 2.681 1.00 96.56 114 CYS A CA 1
ATOM 779 C C . CYS A 1 114 ? -4.989 -4.841 3.202 1.00 96.56 114 CYS A C 1
ATOM 781 O O . CYS A 1 114 ? -5.930 -4.073 3.005 1.00 96.56 114 CYS A O 1
ATOM 783 N N . GLN A 1 115 ? -5.129 -5.993 3.848 1.00 95.25 115 GLN A N 1
ATOM 784 C CA . GLN A 1 115 ? -6.370 -6.456 4.451 1.00 95.25 115 GLN A CA 1
ATOM 785 C C . GLN A 1 115 ? -6.204 -6.566 5.960 1.00 95.25 115 GLN A C 1
ATOM 787 O O . GLN A 1 115 ? -5.224 -7.135 6.446 1.00 95.25 115 GLN A O 1
ATOM 792 N N . PHE A 1 116 ? -7.193 -6.060 6.690 1.00 94.06 116 PHE A N 1
ATOM 793 C CA . PHE A 1 116 ? -7.303 -6.246 8.129 1.00 94.06 116 PHE A CA 1
ATOM 794 C C . PHE A 1 116 ? -7.478 -7.732 8.470 1.00 94.06 116 PHE A C 1
ATOM 796 O O . PHE A 1 116 ? -8.292 -8.420 7.849 1.00 94.06 116 PHE A O 1
ATOM 803 N N . VAL A 1 117 ? -6.721 -8.221 9.454 1.00 94.12 117 VAL A N 1
ATOM 804 C CA . VAL A 1 117 ? -6.831 -9.593 9.974 1.00 94.12 117 VAL A CA 1
ATOM 805 C C . VAL A 1 117 ? -7.506 -9.575 11.335 1.00 94.12 117 VAL A C 1
ATOM 807 O O . VAL A 1 117 ? -8.566 -10.168 11.513 1.00 94.12 117 VAL A O 1
ATOM 810 N N . GLU A 1 118 ? -6.879 -8.896 12.290 1.00 93.19 118 GLU A N 1
ATOM 811 C CA . GLU A 1 118 ? -7.332 -8.803 13.674 1.00 93.19 118 GLU A CA 1
ATOM 812 C C . GLU A 1 118 ? -6.642 -7.638 14.392 1.00 93.19 118 GLU A C 1
ATOM 814 O O . GLU A 1 118 ? -5.626 -7.112 13.930 1.00 93.19 118 GLU A O 1
ATOM 819 N N . CYS A 1 119 ? -7.162 -7.255 15.558 1.00 93.25 119 CYS A N 1
ATOM 820 C CA . CYS A 1 119 ? -6.446 -6.352 16.450 1.00 93.25 119 CYS A CA 1
ATOM 821 C C . CYS A 1 119 ? -5.269 -7.064 17.114 1.00 93.25 119 CYS A C 1
ATOM 823 O O . CYS A 1 119 ? -5.348 -8.235 17.487 1.00 93.25 119 CYS A O 1
ATOM 825 N N . GLN A 1 120 ? -4.174 -6.333 17.316 1.00 93.00 120 GLN A N 1
ATOM 826 C CA . GLN A 1 120 ? -3.080 -6.807 18.150 1.00 93.00 120 GLN A CA 1
ATOM 827 C C . GLN A 1 120 ? -3.601 -7.111 19.562 1.00 93.00 120 GLN A C 1
ATOM 829 O O . GLN A 1 120 ? -4.499 -6.420 20.049 1.00 93.00 120 GLN A O 1
ATOM 834 N N . PRO A 1 121 ? -3.030 -8.103 20.265 1.00 88.69 121 PRO A N 1
ATOM 835 C CA . PRO A 1 121 ? -3.438 -8.407 21.628 1.00 88.69 121 PRO A CA 1
ATOM 836 C C . PRO A 1 121 ? -3.426 -7.164 22.526 1.00 88.69 121 PRO A C 1
ATOM 838 O O . PRO A 1 121 ? -2.401 -6.497 22.670 1.00 88.69 121 PRO A O 1
ATOM 841 N N . GLY A 1 122 ? -4.574 -6.874 23.141 1.00 85.94 122 GLY A N 1
ATOM 842 C CA . GLY A 1 122 ? -4.764 -5.701 23.994 1.00 85.94 122 GLY A CA 1
ATOM 843 C C . GLY A 1 122 ? -5.222 -4.438 23.263 1.00 85.94 122 GLY A C 1
ATOM 844 O O . GLY A 1 122 ? -5.431 -3.439 23.941 1.00 85.94 122 GLY A O 1
ATOM 845 N N . PHE A 1 123 ? -5.408 -4.468 21.943 1.00 89.38 123 PHE A N 1
ATOM 846 C CA . PHE A 1 123 ? -6.023 -3.387 21.175 1.00 89.38 123 PHE A CA 1
ATOM 847 C C . PHE A 1 123 ? -7.455 -3.737 20.755 1.00 89.38 123 PHE A C 1
ATOM 849 O O . PHE A 1 123 ? -7.785 -4.908 20.571 1.00 89.38 123 PHE A O 1
ATOM 856 N N . ALA A 1 124 ? -8.290 -2.715 20.584 1.00 88.56 124 ALA A N 1
ATOM 857 C CA . ALA A 1 124 ? -9.655 -2.826 20.089 1.00 88.56 124 ALA A CA 1
ATOM 858 C C . ALA A 1 124 ? -9.977 -1.696 19.102 1.00 88.56 124 ALA A C 1
ATOM 860 O O . ALA A 1 124 ? -9.567 -0.552 19.309 1.00 88.56 124 ALA A O 1
ATOM 861 N N . ASP A 1 125 ? -10.730 -2.040 18.059 1.00 88.69 125 ASP A N 1
ATOM 862 C CA . ASP A 1 125 ? -11.425 -1.098 17.181 1.00 88.69 125 ASP A CA 1
ATOM 863 C C . ASP A 1 125 ? -12.766 -0.743 17.841 1.00 88.69 125 ASP A C 1
ATOM 865 O O . ASP A 1 125 ? -13.662 -1.585 17.957 1.00 88.69 125 ASP A O 1
ATOM 869 N N . LEU A 1 126 ? -12.869 0.483 18.357 1.00 87.12 126 LEU A N 1
ATOM 870 C CA . LEU A 1 126 ? -14.105 1.025 18.942 1.00 87.12 126 LEU A CA 1
ATOM 871 C C . LEU A 1 126 ? -14.643 2.217 18.138 1.00 87.12 126 LEU A C 1
ATOM 873 O O . LEU A 1 126 ? -15.705 2.748 18.480 1.00 87.12 126 LEU A O 1
ATOM 877 N N . ASP A 1 127 ? -13.927 2.647 17.098 1.00 87.50 127 ASP A N 1
ATOM 878 C CA . ASP A 1 127 ? -14.318 3.736 16.211 1.00 87.50 127 ASP A CA 1
ATOM 879 C C . ASP A 1 127 ? -14.211 3.276 14.749 1.00 87.50 127 ASP A C 1
ATOM 881 O O . ASP A 1 127 ? -13.158 3.423 14.137 1.00 87.50 127 ASP A O 1
ATOM 885 N N . PRO A 1 128 ? -15.318 2.830 14.124 1.00 85.69 128 PRO A N 1
ATOM 886 C CA . PRO A 1 128 ? -15.296 2.340 12.746 1.00 85.69 128 PRO A CA 1
ATOM 887 C C . PRO A 1 128 ? -15.003 3.438 11.710 1.00 85.69 128 PRO A C 1
ATOM 889 O O . PRO A 1 128 ? -14.918 3.154 10.513 1.00 85.69 128 PRO A O 1
ATOM 892 N N . ALA A 1 129 ? -14.938 4.709 12.125 1.00 89.69 129 ALA A N 1
ATOM 893 C CA . ALA A 1 129 ? -14.501 5.807 11.273 1.00 89.69 129 ALA A CA 1
ATOM 894 C C . ALA A 1 129 ? -12.977 6.019 11.315 1.00 89.69 129 ALA A C 1
ATOM 896 O O . ALA A 1 129 ? -12.446 6.707 10.436 1.00 89.69 129 ALA A O 1
ATOM 897 N N . ALA A 1 130 ? -12.285 5.453 12.305 1.00 88.94 130 ALA A N 1
ATOM 898 C CA . ALA A 1 130 ? -10.837 5.458 12.414 1.00 88.94 130 ALA A CA 1
ATOM 899 C C . ALA A 1 130 ? -10.246 4.162 11.817 1.00 88.94 130 ALA A C 1
ATOM 901 O O . ALA A 1 130 ? -10.887 3.115 11.828 1.00 88.94 130 ALA A O 1
ATOM 902 N N . PRO A 1 131 ? -9.058 4.229 11.192 1.00 86.25 131 PRO A N 1
ATOM 903 C CA . PRO A 1 131 ? -8.393 3.042 10.682 1.00 86.25 131 PRO A CA 1
ATOM 904 C C . PRO A 1 131 ? -7.583 2.337 11.778 1.00 86.25 131 PRO A C 1
ATOM 906 O O . PRO A 1 131 ? -6.680 2.940 12.365 1.00 86.25 131 PRO A O 1
ATOM 909 N N . GLY A 1 132 ? -7.784 1.027 11.914 1.00 91.06 132 GLY A N 1
ATOM 910 C CA . GLY A 1 132 ? -6.981 0.163 12.775 1.00 91.06 132 GLY A CA 1
ATOM 911 C C . GLY A 1 132 ? -7.728 -0.273 14.031 1.00 91.06 132 GLY A C 1
ATOM 912 O O . GLY A 1 132 ? -8.905 -0.596 13.975 1.00 91.06 132 GLY A O 1
ATOM 913 N N . CYS A 1 133 ? -6.990 -0.390 15.133 1.00 93.06 133 CYS A N 1
ATOM 914 C CA . CYS A 1 133 ? -7.507 -0.690 16.462 1.00 93.06 133 CYS A CA 1
ATOM 915 C C . CYS A 1 133 ? -6.926 0.341 17.427 1.00 93.06 133 CYS A C 1
ATOM 917 O O . CYS A 1 133 ? -5.813 0.198 17.940 1.00 93.06 133 CYS A O 1
ATOM 919 N N . GLU A 1 134 ? -7.647 1.436 17.620 1.00 90.75 134 GLU A N 1
ATOM 920 C CA . GLU A 1 134 ? -7.116 2.673 18.194 1.00 90.75 134 GLU A CA 1
ATOM 921 C C . GLU A 1 134 ? -6.909 2.573 19.708 1.00 90.75 134 GLU A C 1
ATOM 923 O O . GLU A 1 134 ? -6.108 3.317 20.284 1.00 90.75 134 GLU A O 1
ATOM 928 N N . TYR A 1 135 ? -7.630 1.668 20.371 1.00 85.88 135 TYR A N 1
ATOM 929 C CA . TYR A 1 135 ? -7.771 1.667 21.821 1.00 85.88 135 TYR A CA 1
ATOM 930 C C . TYR A 1 135 ? -6.995 0.532 22.473 1.00 85.88 135 TYR A C 1
ATOM 932 O O . TYR A 1 135 ? -7.294 -0.636 22.254 1.00 85.88 135 TYR A O 1
ATOM 940 N N . LEU A 1 136 ? -6.048 0.878 23.350 1.00 85.94 136 LEU A N 1
ATOM 941 C CA . LEU A 1 136 ? -5.420 -0.078 24.262 1.00 85.94 136 LEU A CA 1
ATOM 942 C C . LEU A 1 136 ? -6.361 -0.371 25.443 1.00 85.94 136 LEU A C 1
ATOM 944 O O . LEU A 1 136 ? -6.835 0.551 26.109 1.00 85.94 136 LEU A O 1
ATOM 948 N N . CYS A 1 137 ? -6.588 -1.646 25.736 1.00 77.69 137 CYS A N 1
ATOM 949 C CA . CYS A 1 137 ? -7.485 -2.097 26.793 1.00 77.69 137 CYS A CA 1
ATOM 950 C C . CYS A 1 137 ? -6.753 -2.277 28.142 1.00 77.69 137 CYS A C 1
ATOM 952 O O . CYS A 1 137 ? -5.604 -2.730 28.166 1.00 77.69 137 CYS A O 1
ATOM 954 N N . PRO A 1 138 ? -7.411 -1.979 29.283 1.00 76.25 138 PRO A N 1
ATOM 955 C CA . PRO A 1 138 ? -8.760 -1.420 29.400 1.00 76.25 138 PRO A CA 1
ATOM 956 C C . PRO A 1 138 ? -8.797 0.081 29.071 1.00 76.25 138 PRO A C 1
ATOM 958 O O . PRO A 1 138 ? -7.901 0.836 29.452 1.00 76.25 138 PRO A O 1
ATOM 961 N N . VAL A 1 139 ? -9.869 0.526 28.411 1.00 69.50 139 VAL A N 1
ATOM 962 C CA . VAL A 1 139 ? -10.110 1.955 28.165 1.00 69.50 139 VAL A CA 1
ATOM 963 C C . VAL A 1 139 ? -10.400 2.682 29.482 1.00 69.50 139 VAL A C 1
ATOM 965 O O . VAL A 1 139 ? -11.055 2.140 30.370 1.00 69.50 139 VAL A O 1
ATOM 968 N N . PHE A 1 140 ? -9.882 3.903 29.648 1.00 61.34 140 PHE A N 1
ATOM 969 C CA . PHE A 1 140 ? -10.098 4.706 30.857 1.00 61.34 140 PHE A CA 1
ATOM 970 C C . PHE A 1 140 ? -11.259 5.705 30.670 1.00 61.34 140 PHE A C 1
ATOM 972 O O . PHE A 1 140 ? -11.250 6.437 29.678 1.00 61.34 140 PHE A O 1
ATOM 979 N N . PRO A 1 141 ? -12.192 5.839 31.639 1.00 66.31 141 PRO A N 1
ATOM 980 C CA . PRO A 1 141 ? -12.304 5.076 32.887 1.00 66.31 141 PRO A CA 1
ATOM 981 C C . PRO A 1 141 ? -12.705 3.611 32.632 1.00 66.31 141 PRO A C 1
ATOM 983 O O . PRO A 1 141 ? -13.463 3.369 31.698 1.00 66.31 141 PRO A O 1
ATOM 986 N N . PRO A 1 142 ? -12.224 2.652 33.453 1.00 63.47 142 PRO A N 1
ATOM 987 C CA . PRO A 1 142 ? -12.466 1.226 33.240 1.00 63.47 142 PRO A CA 1
ATOM 988 C C . PRO A 1 142 ? -13.969 0.941 33.237 1.00 63.47 142 PRO A C 1
ATOM 990 O O . PRO A 1 142 ? -14.632 1.050 34.273 1.00 63.47 142 PRO A O 1
ATOM 993 N N . ALA A 1 143 ? -14.500 0.623 32.060 1.00 65.19 143 ALA A N 1
ATOM 994 C CA . ALA A 1 143 ? -15.877 0.202 31.871 1.00 65.19 143 ALA A CA 1
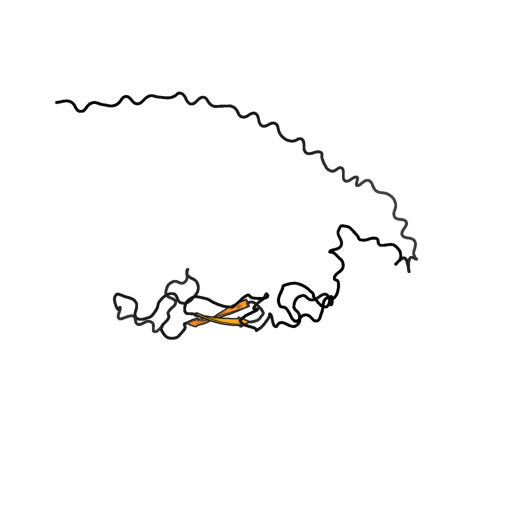ATOM 995 C C . ALA A 1 143 ? -15.951 -1.338 31.924 1.00 65.19 143 ALA A C 1
ATOM 997 O O . ALA A 1 143 ? -15.041 -1.990 31.421 1.00 65.19 143 ALA A O 1
ATOM 998 N N . PRO A 1 144 ? -17.007 -1.926 32.522 1.00 59.50 144 PRO A N 1
ATOM 999 C CA . PRO A 1 144 ? -17.239 -3.377 32.544 1.00 59.50 144 PRO A CA 1
ATOM 1000 C C . PRO A 1 144 ? -17.491 -4.004 31.171 1.00 59.50 144 PRO A C 1
ATOM 1002 O O . PRO A 1 144 ? -17.522 -5.228 31.069 1.00 59.50 144 PRO A O 1
ATOM 1005 N N . GLU A 1 145 ? -17.674 -3.179 30.139 1.00 55.50 145 GLU A N 1
ATOM 1006 C CA . GLU A 1 145 ? -17.641 -3.629 28.754 1.00 55.50 145 GLU A CA 1
ATOM 1007 C C . GLU A 1 145 ? -16.160 -3.790 28.402 1.00 55.50 145 GLU A C 1
ATOM 1009 O O . GLU A 1 145 ? -15.517 -2.901 27.836 1.00 55.50 145 GLU A O 1
ATOM 1014 N N . ASP A 1 146 ? -15.594 -4.896 28.887 1.00 61.25 146 ASP A N 1
ATOM 1015 C CA . ASP A 1 146 ? -14.294 -5.379 28.460 1.00 61.25 146 ASP A CA 1
ATOM 1016 C C . ASP A 1 146 ? -14.261 -5.368 26.925 1.00 61.25 146 ASP A C 1
ATOM 1018 O O . ASP A 1 146 ? -15.274 -5.491 26.241 1.00 61.25 146 ASP A O 1
ATOM 1022 N N . CYS A 1 147 ? -13.077 -5.206 26.350 1.00 59.91 147 CYS A N 1
ATOM 1023 C CA . CYS A 1 147 ? -12.870 -5.282 24.906 1.00 59.91 147 CYS A CA 1
ATOM 1024 C C . CYS A 1 147 ? -13.033 -6.726 24.373 1.00 59.91 147 CYS A C 1
ATOM 1026 O O . CYS A 1 147 ? -12.200 -7.215 23.610 1.00 59.91 147 CYS A O 1
ATOM 1028 N N . ASN A 1 148 ? -14.041 -7.455 24.844 1.00 59.81 148 ASN A N 1
ATOM 1029 C CA . ASN A 1 148 ? -14.442 -8.775 24.411 1.00 59.81 148 ASN A CA 1
ATOM 1030 C C . ASN A 1 148 ? -15.697 -8.618 23.551 1.00 59.81 148 ASN A C 1
ATOM 1032 O O . ASN A 1 148 ? -16.783 -8.399 24.075 1.00 59.81 148 ASN A O 1
ATOM 1036 N N . GLY A 1 149 ? -15.535 -8.707 22.231 1.00 53.03 149 GLY A N 1
ATOM 1037 C CA . GLY A 1 149 ? -16.685 -8.813 21.326 1.00 53.03 149 GLY A CA 1
ATOM 1038 C C . GLY A 1 149 ? -17.743 -9.807 21.809 1.00 53.03 149 GLY A C 1
ATOM 1039 O O . GLY A 1 149 ? -17.368 -10.846 22.408 1.00 53.03 149 GLY A O 1
#